Protein AF-A0A7R9ZFN7-F1 (afdb_monomer_lite)

Radius of gyration: 22.35 Å; chains: 1; bounding box: 78×27×42 Å

Secondary structure (DSSP, 8-state):
-----------------------TT------TT---------SSS-----------TT----SSSPPEE---SS---SSSSEEPPPP-SSS---HHHHHHHHHHHHHT-

Structure (mmCIF, N/CA/C/O backbone):
data_AF-A0A7R9ZFN7-F1
#
_entry.id   AF-A0A7R9ZFN7-F1
#
loop_
_atom_site.group_PDB
_atom_site.id
_atom_site.type_symbol
_atom_site.label_atom_id
_atom_site.label_alt_id
_atom_site.label_comp_id
_atom_site.label_asym_id
_atom_site.label_entity_id
_atom_site.label_seq_id
_atom_site.pdbx_PDB_ins_code
_atom_site.Cartn_x
_atom_site.Cartn_y
_atom_site.Cartn_z
_atom_site.occupancy
_atom_site.B_iso_or_e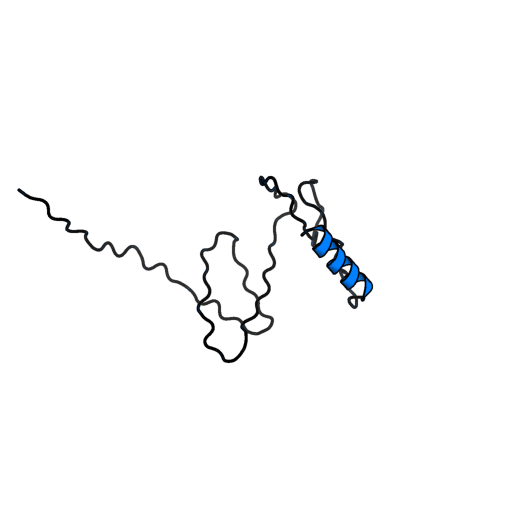quiv
_atom_site.auth_seq_id
_atom_site.auth_comp_id
_atom_site.auth_asym_id
_atom_site.auth_atom_id
_atom_site.pdbx_PDB_model_num
ATOM 1 N N . ASP A 1 1 ? -58.177 12.372 -12.118 1.00 38.00 1 ASP A N 1
ATOM 2 C CA . ASP A 1 1 ? -56.880 12.547 -12.781 1.00 38.00 1 ASP A CA 1
ATOM 3 C C . ASP A 1 1 ? -55.832 12.673 -11.681 1.00 38.00 1 ASP A C 1
ATOM 5 O O . ASP A 1 1 ? -55.615 13.754 -11.157 1.00 38.00 1 ASP A O 1
ATOM 9 N N . GLU A 1 2 ? -55.592 11.587 -10.944 1.00 44.47 2 GLU A N 1
ATOM 10 C CA . GLU A 1 2 ? -54.678 10.474 -11.278 1.00 44.47 2 GLU A CA 1
ATOM 11 C C . GLU A 1 2 ? -53.219 10.940 -11.314 1.00 44.47 2 GLU A C 1
ATOM 13 O O . GLU A 1 2 ? -52.790 11.646 -12.219 1.00 44.47 2 GLU A O 1
ATOM 18 N N . GLY A 1 3 ? -52.458 10.536 -10.296 1.00 35.16 3 GLY A N 1
ATOM 19 C CA . GLY A 1 3 ? -51.027 10.814 -10.218 1.00 35.16 3 GLY A CA 1
ATOM 20 C C . GLY A 1 3 ? -50.418 10.497 -8.858 1.00 35.16 3 GLY A C 1
ATOM 21 O O . GLY A 1 3 ? -49.688 11.313 -8.304 1.00 35.16 3 GLY A O 1
ATOM 22 N N . GLY A 1 4 ? -50.747 9.336 -8.287 1.00 36.03 4 GLY A N 1
ATOM 23 C CA . GLY A 1 4 ? -50.092 8.840 -7.082 1.00 36.03 4 GLY A CA 1
ATOM 24 C C . GLY A 1 4 ? -48.624 8.512 -7.355 1.00 36.03 4 GLY A C 1
ATOM 25 O O . GLY A 1 4 ? -48.315 7.708 -8.228 1.00 36.03 4 GLY A O 1
ATOM 26 N N . PHE A 1 5 ? -47.716 9.083 -6.565 1.00 38.34 5 PHE A N 1
ATOM 27 C CA . PHE A 1 5 ? -46.373 8.534 -6.409 1.00 38.34 5 PHE A CA 1
ATOM 28 C C . PHE A 1 5 ? -46.372 7.621 -5.182 1.00 38.34 5 PHE A C 1
ATOM 30 O O . PHE A 1 5 ? -45.908 7.982 -4.102 1.00 38.34 5 PHE A O 1
ATOM 37 N N . SER A 1 6 ? -46.931 6.419 -5.339 1.00 46.22 6 SER A N 1
ATOM 38 C CA . SER A 1 6 ? -46.639 5.310 -4.434 1.00 46.22 6 SER A CA 1
ATOM 39 C C . SER A 1 6 ? -45.256 4.769 -4.794 1.00 46.22 6 SER A C 1
ATOM 41 O O . SER A 1 6 ? -45.119 3.762 -5.489 1.00 46.22 6 SER A O 1
ATOM 43 N N . GLY A 1 7 ? -44.213 5.465 -4.348 1.00 39.53 7 GLY A N 1
ATOM 44 C CA . GLY A 1 7 ? -42.878 4.891 -4.290 1.00 39.53 7 GLY A CA 1
ATOM 45 C C . GLY A 1 7 ? -42.889 3.785 -3.244 1.00 39.53 7 GLY A C 1
ATOM 46 O O . GLY A 1 7 ? -42.639 4.039 -2.069 1.00 39.53 7 GLY A O 1
ATOM 47 N N . SER A 1 8 ? -43.247 2.568 -3.659 1.00 45.00 8 SER A N 1
ATOM 48 C CA . SER A 1 8 ? -43.111 1.375 -2.837 1.00 45.00 8 SER A CA 1
ATOM 49 C C . SER A 1 8 ? -41.676 1.305 -2.334 1.00 45.00 8 SER A C 1
ATOM 51 O O . SER A 1 8 ? -40.734 1.335 -3.131 1.00 45.00 8 SER A O 1
ATOM 53 N N . SER A 1 9 ? -41.519 1.200 -1.021 1.00 52.47 9 SER A N 1
ATOM 54 C CA . SER A 1 9 ? -40.273 0.844 -0.366 1.00 52.47 9 SER A CA 1
ATOM 55 C C . SER A 1 9 ? -39.840 -0.545 -0.837 1.00 52.47 9 SER A C 1
ATOM 57 O O . SER A 1 9 ? -40.111 -1.553 -0.185 1.00 52.47 9 SER A O 1
ATOM 59 N N . ALA A 1 10 ? -39.148 -0.619 -1.967 1.00 46.44 10 ALA A N 1
ATOM 60 C CA . ALA A 1 10 ? -38.228 -1.712 -2.189 1.00 46.44 10 ALA A CA 1
ATOM 61 C C . ALA A 1 10 ? -37.018 -1.402 -1.307 1.00 46.44 10 ALA A C 1
ATOM 63 O O . ALA A 1 10 ? -36.092 -0.703 -1.717 1.00 46.44 10 ALA A O 1
ATOM 64 N N . ALA A 1 11 ? -37.075 -1.857 -0.054 1.00 53.12 11 ALA A N 1
ATOM 65 C CA . ALA A 1 11 ? -35.891 -2.026 0.770 1.00 53.12 11 ALA A CA 1
ATOM 66 C C . ALA A 1 11 ? -34.998 -3.041 0.044 1.00 53.12 11 ALA A C 1
ATOM 68 O O . ALA A 1 11 ? -35.089 -4.246 0.268 1.00 53.12 11 ALA A O 1
ATOM 69 N N . GLY A 1 12 ? -34.219 -2.547 -0.921 1.00 48.75 12 GLY A N 1
ATOM 70 C CA . GLY A 1 12 ? -33.177 -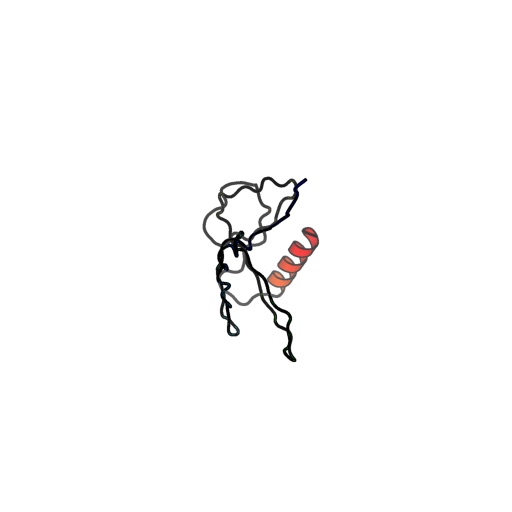3.312 -1.582 1.00 48.75 12 GLY A CA 1
ATOM 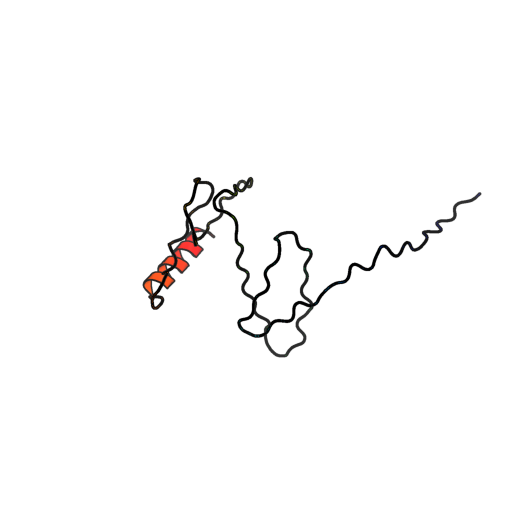71 C C . GLY A 1 12 ? -32.245 -3.839 -0.504 1.00 48.75 12 GLY A C 1
ATOM 72 O O . GLY A 1 12 ? -31.893 -3.091 0.407 1.00 48.75 12 GLY A O 1
ATOM 73 N N . GLU A 1 13 ? -31.949 -5.134 -0.588 1.00 53.72 13 GLU A N 1
ATOM 74 C CA . GLU A 1 13 ? -31.145 -5.924 0.344 1.00 53.72 13 GLU A CA 1
ATOM 75 C C . GLU A 1 13 ? -30.206 -5.068 1.201 1.00 53.72 13 GLU A C 1
ATOM 77 O O . GLU A 1 13 ? -29.314 -4.386 0.687 1.00 53.72 13 GLU A O 1
ATOM 82 N N . CYS A 1 14 ? -30.402 -5.106 2.522 1.00 50.16 14 CYS A N 1
ATOM 83 C CA . CYS A 1 14 ? -29.468 -4.508 3.463 1.00 50.16 14 CYS A CA 1
ATOM 84 C C . CYS A 1 14 ? -28.124 -5.224 3.287 1.00 50.16 14 CYS A C 1
ATOM 86 O O . CYS A 1 14 ? -27.912 -6.307 3.832 1.00 50.16 14 CYS A O 1
ATOM 88 N N . LYS A 1 15 ? -27.239 -4.664 2.452 1.00 64.12 15 LYS A N 1
ATOM 89 C CA . LYS A 1 15 ? -25.882 -5.173 2.259 1.00 64.12 15 LYS A CA 1
ATOM 90 C C . LYS A 1 15 ? -25.218 -5.192 3.625 1.00 64.12 15 LYS A C 1
ATOM 92 O O . LYS A 1 15 ? -24.901 -4.138 4.174 1.00 64.12 15 LYS A O 1
ATOM 97 N N . ALA A 1 16 ? -25.049 -6.394 4.167 1.00 80.31 16 ALA A N 1
ATOM 98 C CA . ALA A 1 16 ? -24.424 -6.599 5.457 1.00 80.31 16 ALA A CA 1
ATOM 99 C C . ALA A 1 16 ? -23.037 -5.950 5.439 1.00 80.31 16 ALA A C 1
ATOM 101 O O . ALA A 1 16 ? -22.172 -6.295 4.633 1.00 80.31 16 ALA A O 1
ATOM 102 N N . THR A 1 17 ? -22.848 -4.964 6.307 1.00 86.81 17 THR A N 1
ATOM 103 C CA . THR A 1 17 ? -21.537 -4.385 6.570 1.00 86.81 17 THR A CA 1
ATOM 104 C C . THR A 1 17 ? -20.880 -5.176 7.684 1.00 86.81 17 THR A C 1
ATOM 106 O O . THR A 1 17 ? -21.516 -5.431 8.705 1.00 86.81 17 THR A O 1
ATOM 109 N N . PHE A 1 18 ? -19.604 -5.503 7.520 1.00 90.12 18 PHE A N 1
ATOM 110 C CA . PHE A 1 18 ? -18.813 -6.173 8.546 1.00 90.12 18 PHE A CA 1
ATOM 111 C C . PHE A 1 18 ? -17.810 -5.192 9.144 1.00 90.12 18 PHE A C 1
ATOM 113 O O . PHE A 1 18 ? -17.217 -4.384 8.425 1.00 90.12 18 PHE A O 1
ATOM 120 N N . VAL A 1 19 ? -17.630 -5.257 10.463 1.00 92.94 19 VAL A N 1
ATOM 121 C CA . VAL A 1 19 ? -16.584 -4.502 11.154 1.00 92.94 19 VAL A CA 1
ATOM 122 C C . VAL A 1 19 ? -15.318 -5.349 11.155 1.00 92.94 19 VAL A C 1
ATOM 124 O O . VAL A 1 19 ? -15.314 -6.465 11.664 1.00 92.94 19 VAL A O 1
ATOM 127 N N . ALA A 1 20 ? -14.249 -4.815 10.570 1.00 93.38 20 ALA A N 1
ATOM 128 C CA . ALA A 1 20 ? -12.921 -5.408 10.641 1.00 93.38 20 ALA A CA 1
ATOM 129 C C . ALA A 1 20 ? -12.183 -4.844 11.865 1.00 93.38 20 ALA A C 1
ATOM 131 O O . ALA A 1 20 ? -11.436 -3.872 11.752 1.00 93.38 20 ALA A O 1
ATOM 132 N N . GLU A 1 21 ? -12.451 -5.404 13.044 1.00 94.19 21 GLU A N 1
ATOM 133 C CA . GLU A 1 21 ? -11.715 -5.057 14.264 1.00 94.19 21 GLU A CA 1
ATOM 134 C C . GLU A 1 21 ? -10.319 -5.681 14.228 1.00 94.19 21 GLU A C 1
ATOM 136 O O . GLU A 1 21 ? -10.175 -6.859 13.912 1.00 94.19 21 GLU A O 1
ATOM 141 N N . LEU A 1 22 ? -9.296 -4.878 14.532 1.00 95.62 22 LEU A N 1
ATOM 142 C CA . LEU A 1 22 ? -7.894 -5.290 14.498 1.00 95.62 22 LEU A CA 1
ATOM 143 C C . LEU A 1 22 ? -7.180 -4.826 15.766 1.00 95.62 22 LEU A C 1
ATOM 145 O O . LEU A 1 22 ? -7.343 -3.686 16.214 1.00 95.62 22 LEU A O 1
ATOM 149 N N . ARG A 1 23 ? -6.350 -5.702 16.324 1.00 95.81 23 ARG A N 1
ATOM 150 C CA . ARG A 1 23 ? -5.378 -5.382 17.374 1.00 95.81 23 ARG A CA 1
ATOM 151 C C . ARG A 1 23 ? -4.140 -4.726 16.756 1.00 95.81 23 ARG A C 1
ATOM 153 O O . ARG A 1 23 ? -3.889 -4.817 15.557 1.00 95.81 23 ARG A O 1
ATOM 160 N N . GLY A 1 24 ? -3.325 -4.082 17.592 1.00 95.00 24 GLY A N 1
ATOM 161 C CA . GLY A 1 24 ? -2.034 -3.548 17.152 1.00 95.00 24 GLY A CA 1
ATOM 162 C C . GLY A 1 24 ? -1.154 -4.649 16.549 1.00 95.00 24 GLY A C 1
ATOM 163 O O . GLY A 1 24 ? -0.908 -5.658 17.205 1.00 95.00 24 GLY A O 1
ATOM 164 N N . GLY A 1 25 ? -0.701 -4.443 15.310 1.00 95.31 25 GLY A N 1
ATOM 165 C CA . GLY A 1 25 ? 0.103 -5.405 14.547 1.00 95.31 25 GLY A CA 1
ATOM 166 C C . GLY A 1 25 ? -0.700 -6.336 13.631 1.00 95.31 25 GLY A C 1
ATOM 167 O O . GLY A 1 25 ? -0.105 -7.000 12.787 1.00 95.31 25 GLY A O 1
ATOM 168 N N . GLU A 1 26 ? -2.029 -6.372 13.745 1.00 97.69 26 GLU A N 1
ATOM 169 C CA . GLU A 1 26 ? -2.875 -7.116 12.810 1.00 97.69 26 GLU A CA 1
ATOM 170 C C . GLU A 1 26 ? -3.140 -6.308 11.535 1.00 97.69 26 GLU A C 1
ATOM 172 O O . GLU A 1 26 ? -3.069 -5.077 11.512 1.00 97.69 26 GLU A O 1
ATOM 177 N N . ALA A 1 27 ? -3.469 -7.018 10.459 1.00 97.12 27 ALA A N 1
ATOM 178 C CA . ALA A 1 27 ? -3.756 -6.425 9.165 1.00 97.12 27 ALA A CA 1
ATOM 179 C C . ALA A 1 27 ? -5.021 -7.029 8.554 1.00 97.12 27 ALA A C 1
ATOM 181 O O . ALA A 1 27 ? -5.378 -8.177 8.812 1.00 97.12 27 ALA A O 1
ATOM 182 N N . SER A 1 28 ? -5.663 -6.252 7.685 1.00 95.50 28 SER A N 1
ATOM 183 C CA . SER A 1 28 ? -6.694 -6.746 6.776 1.00 95.50 28 SER A CA 1
ATOM 184 C C . SER A 1 28 ? -6.189 -6.651 5.340 1.00 95.50 28 SER A C 1
ATOM 186 O O . SER A 1 28 ? -5.500 -5.695 4.981 1.00 95.50 28 SER A O 1
ATOM 188 N N . LEU A 1 29 ? -6.547 -7.631 4.512 1.00 96.25 29 LEU A N 1
ATOM 189 C CA . LEU A 1 29 ? -6.307 -7.602 3.074 1.00 96.25 29 LEU A CA 1
ATOM 190 C C . LEU A 1 29 ? -7.651 -7.497 2.363 1.00 96.25 29 LEU A C 1
ATOM 192 O O . LEU A 1 29 ? -8.554 -8.295 2.608 1.00 96.25 29 LEU A O 1
ATOM 196 N N . HIS A 1 30 ? -7.783 -6.518 1.476 1.00 95.62 30 HIS A N 1
ATOM 197 C CA . HIS A 1 30 ? -8.992 -6.332 0.690 1.00 95.62 30 HIS A CA 1
ATOM 198 C C . HIS A 1 30 ? -8.666 -5.913 -0.740 1.00 95.62 30 HIS A C 1
ATOM 200 O O . HIS A 1 30 ? -7.621 -5.328 -1.022 1.00 95.62 30 HIS A O 1
ATOM 206 N N . HIS A 1 31 ? -9.582 -6.225 -1.655 1.00 95.75 31 HIS A N 1
ATOM 207 C CA . HIS A 1 31 ? -9.480 -5.794 -3.042 1.00 95.75 31 HIS A CA 1
ATOM 208 C C . HIS A 1 31 ? -9.612 -4.266 -3.143 1.00 95.75 31 HIS A C 1
ATOM 210 O O . HIS A 1 31 ? -10.424 -3.676 -2.434 1.00 95.75 31 HIS A O 1
ATOM 216 N N . PHE A 1 32 ? -8.883 -3.635 -4.068 1.00 91.38 32 PHE A N 1
ATOM 217 C CA . PHE A 1 32 ? -8.835 -2.172 -4.227 1.00 91.38 32 PHE A CA 1
ATOM 218 C C . PHE A 1 32 ? -10.225 -1.521 -4.394 1.00 91.38 32 PHE A C 1
ATOM 220 O O . PHE A 1 32 ? -10.466 -0.425 -3.902 1.00 91.38 32 PHE A O 1
ATOM 227 N N . HIS A 1 33 ? -11.163 -2.223 -5.039 1.00 93.00 33 HIS A N 1
ATOM 228 C CA . HIS A 1 33 ? -12.548 -1.766 -5.241 1.00 93.00 33 HIS A CA 1
ATOM 229 C C . HIS A 1 33 ? -13.550 -2.224 -4.168 1.00 93.00 33 HIS A C 1
ATOM 231 O O . HIS A 1 33 ? -14.754 -2.034 -4.346 1.00 93.00 33 HIS A O 1
ATOM 237 N N . LEU A 1 34 ? -13.112 -2.875 -3.084 1.00 94.12 34 LEU A N 1
ATOM 238 C CA . LEU A 1 34 ? -14.032 -3.241 -2.008 1.00 94.12 34 LEU A CA 1
ATOM 239 C C . LEU A 1 34 ? -14.604 -1.959 -1.399 1.00 94.12 34 LEU A C 1
ATOM 241 O O . LEU A 1 34 ? -13.844 -1.100 -0.965 1.00 94.12 34 LEU A O 1
ATOM 245 N N . LEU A 1 35 ? -15.930 -1.834 -1.338 1.00 93.81 35 LEU A N 1
ATOM 246 C CA . LEU A 1 35 ? -16.559 -0.720 -0.634 1.00 93.81 35 LEU A CA 1
ATOM 247 C C . LEU A 1 35 ? -16.198 -0.800 0.851 1.00 93.81 35 LEU A C 1
ATOM 249 O O . LEU A 1 35 ? -16.530 -1.772 1.527 1.00 93.81 35 LEU A O 1
ATOM 253 N N . HIS A 1 36 ? -15.527 0.230 1.350 1.00 94.19 36 HIS A N 1
ATOM 254 C CA . HIS A 1 36 ? -15.093 0.320 2.735 1.00 94.19 36 HIS A CA 1
ATOM 255 C C . HIS A 1 36 ? -15.329 1.730 3.272 1.00 94.19 36 HIS A C 1
ATOM 257 O O . HIS A 1 36 ? -15.344 2.712 2.532 1.00 94.19 36 HIS A O 1
ATOM 263 N N . LYS A 1 37 ? -15.531 1.825 4.585 1.00 93.25 37 LYS A N 1
ATOM 264 C CA . LYS A 1 37 ? -15.619 3.093 5.307 1.00 93.25 37 LYS A CA 1
ATOM 265 C C . LYS A 1 37 ? -15.003 2.930 6.683 1.00 93.25 37 LYS A C 1
ATOM 267 O O . LYS A 1 37 ? -14.990 1.830 7.230 1.00 93.25 37 LYS A O 1
ATOM 272 N N . SER A 1 38 ? -14.568 4.038 7.266 1.00 92.06 38 SER A N 1
ATOM 273 C CA . SER A 1 38 ? -14.216 4.080 8.680 1.00 92.06 38 SER A CA 1
ATOM 274 C C . SER A 1 38 ? -15.204 4.972 9.423 1.00 92.06 38 SER A C 1
ATOM 276 O O . SER A 1 38 ? -15.593 6.021 8.912 1.00 92.06 38 SER A O 1
ATOM 278 N N . GLY A 1 39 ? -15.646 4.528 10.599 1.00 91.19 39 GLY A N 1
ATOM 279 C CA . GLY A 1 39 ? -16.448 5.358 11.494 1.00 91.19 39 GLY A CA 1
ATOM 280 C C . GLY A 1 39 ? -15.596 6.406 12.225 1.00 91.19 39 GLY A C 1
ATOM 281 O O . GLY A 1 39 ? -14.363 6.263 12.259 1.00 91.19 39 GLY A O 1
ATOM 282 N N . PRO A 1 40 ? -16.242 7.427 12.821 1.00 94.44 40 PRO A N 1
ATOM 283 C CA . PRO A 1 40 ? -15.580 8.411 13.677 1.00 94.44 40 PRO A CA 1
ATOM 284 C C . PRO A 1 40 ? -14.812 7.735 14.820 1.00 94.44 40 PRO A C 1
ATOM 286 O O . PRO A 1 40 ? -15.204 6.679 15.317 1.00 94.44 40 PRO A O 1
ATOM 289 N N . ASN A 1 41 ? -13.702 8.348 15.235 1.00 95.38 41 ASN A N 1
ATOM 290 C CA . ASN A 1 41 ? -12.953 7.897 16.402 1.00 95.38 41 ASN A CA 1
ATOM 291 C C . ASN A 1 41 ? -13.534 8.545 17.666 1.00 95.38 41 ASN A C 1
ATOM 293 O O . ASN A 1 41 ? -13.411 9.753 17.840 1.00 95.38 41 ASN A O 1
ATOM 297 N N . HIS A 1 42 ? -14.150 7.741 18.532 1.00 95.69 42 HIS A N 1
ATOM 298 C CA . HIS A 1 42 ? -14.680 8.180 19.828 1.00 95.69 42 HIS A CA 1
ATOM 299 C C . HIS A 1 42 ? -13.734 7.884 21.004 1.00 95.69 42 HIS A C 1
ATOM 301 O O . HIS A 1 42 ? -14.081 8.162 22.148 1.00 95.69 42 HIS A O 1
ATOM 307 N N . GLY A 1 43 ? -12.566 7.287 20.745 1.00 93.19 43 GLY A N 1
ATOM 308 C CA . GLY A 1 43 ? -11.579 6.985 21.777 1.00 93.19 43 GLY A CA 1
ATOM 309 C C . GLY A 1 43 ? -10.718 8.192 22.148 1.00 93.19 43 GLY A C 1
ATOM 310 O O . GLY A 1 43 ? -10.529 9.113 21.359 1.00 93.19 43 GLY A O 1
ATOM 311 N N . GLU A 1 44 ? -10.116 8.140 23.335 1.00 97.06 44 GLU A N 1
ATOM 312 C CA . GLU A 1 44 ? -9.205 9.180 23.845 1.00 97.06 44 GLU A CA 1
ATOM 313 C C . GLU A 1 44 ? -7.847 9.219 23.119 1.00 97.06 44 GLU A C 1
ATOM 315 O O . GLU A 1 44 ? -7.056 10.140 23.314 1.00 97.06 44 GLU A O 1
ATOM 320 N N . LYS A 1 45 ? -7.548 8.209 22.290 1.00 96.38 45 LYS A N 1
ATOM 321 C CA . LYS A 1 45 ? -6.271 8.056 21.581 1.00 96.38 45 LYS A CA 1
ATOM 322 C C . LYS A 1 45 ? -6.473 8.015 20.061 1.00 96.38 45 LYS A C 1
ATOM 324 O O . LYS A 1 45 ? -7.509 7.528 19.599 1.00 96.38 45 LYS A O 1
ATOM 329 N N . PRO A 1 46 ? -5.488 8.464 19.258 1.00 94.88 46 PRO A N 1
ATOM 330 C CA . PRO A 1 46 ? -5.544 8.341 17.804 1.00 94.88 46 PRO A CA 1
ATOM 331 C C . PRO A 1 46 ? -5.632 6.882 17.337 1.00 94.88 46 PRO A C 1
ATOM 333 O O . PRO A 1 46 ? -4.908 6.018 17.831 1.00 94.88 46 PRO A O 1
ATOM 336 N N . ARG A 1 47 ? -6.471 6.622 16.327 1.00 94.88 47 ARG A N 1
ATOM 337 C CA . ARG A 1 47 ? -6.479 5.362 15.571 1.00 94.88 47 ARG A CA 1
ATOM 338 C C . ARG A 1 47 ? -5.600 5.523 14.330 1.00 94.88 47 ARG A C 1
ATOM 340 O O . ARG A 1 47 ? -6.025 6.155 13.365 1.00 94.88 47 ARG A O 1
ATOM 347 N N . VAL A 1 48 ? -4.395 4.958 14.361 1.00 94.94 48 VAL A N 1
ATOM 348 C CA . VAL A 1 48 ? -3.417 5.027 13.261 1.00 94.94 48 VAL A CA 1
ATOM 349 C C . VAL A 1 48 ? -3.427 3.716 12.478 1.00 94.94 48 VAL A C 1
ATOM 351 O O . VAL A 1 48 ? -3.383 2.644 13.074 1.00 94.94 48 VAL A O 1
ATOM 354 N N . GLY A 1 49 ? -3.486 3.800 11.148 1.00 93.56 49 GLY A N 1
ATOM 355 C CA . GLY A 1 49 ? -3.392 2.650 10.251 1.00 93.56 49 GLY A CA 1
ATOM 356 C C . GLY A 1 49 ? -2.394 2.911 9.126 1.00 93.56 49 GLY A C 1
ATOM 357 O O . GLY A 1 49 ? -2.287 4.040 8.652 1.00 93.56 49 GLY A O 1
ATOM 358 N N . LEU A 1 50 ? -1.687 1.863 8.702 1.00 94.69 50 LEU A N 1
ATOM 359 C CA . LEU A 1 50 ? -0.796 1.874 7.542 1.00 94.69 50 LEU A CA 1
ATOM 360 C C . LEU A 1 50 ? -1.445 1.074 6.410 1.00 94.69 50 LEU A C 1
ATOM 362 O O . LEU A 1 50 ? -1.774 -0.097 6.588 1.00 94.69 50 LEU A O 1
ATOM 366 N N . ALA A 1 51 ? -1.618 1.702 5.248 1.00 94.31 51 ALA A N 1
ATOM 367 C CA . ALA A 1 51 ? -2.128 1.040 4.054 1.00 94.31 51 ALA A CA 1
ATOM 368 C C . ALA A 1 51 ? -0.985 0.790 3.064 1.00 94.31 51 ALA A C 1
ATOM 370 O O . ALA A 1 51 ? -0.392 1.736 2.554 1.00 94.31 51 ALA A O 1
ATOM 371 N N . MET A 1 52 ? -0.720 -0.482 2.763 1.00 93.38 52 MET A N 1
ATOM 372 C CA . MET A 1 52 ? 0.171 -0.902 1.678 1.00 93.38 52 MET A CA 1
ATOM 373 C C . MET A 1 52 ? -0.673 -1.437 0.522 1.00 93.38 52 MET A C 1
ATOM 375 O O . MET A 1 52 ? -1.579 -2.246 0.734 1.00 93.38 52 MET A O 1
ATOM 379 N N . ARG A 1 53 ? -0.396 -0.979 -0.701 1.00 94.25 53 ARG A N 1
ATOM 380 C CA . ARG A 1 53 ? -1.087 -1.439 -1.912 1.00 94.25 53 ARG A CA 1
ATOM 381 C C . ARG A 1 53 ? -0.147 -2.315 -2.723 1.00 94.25 53 ARG A C 1
ATOM 383 O O . ARG A 1 53 ? 0.973 -1.914 -3.010 1.00 94.25 53 ARG A O 1
ATOM 390 N N . TYR A 1 54 ? -0.627 -3.494 -3.103 1.00 94.06 54 TYR A N 1
ATOM 391 C CA . TYR A 1 54 ? 0.127 -4.448 -3.908 1.00 94.06 54 TYR A CA 1
ATOM 392 C C . TYR A 1 54 ? -0.497 -4.562 -5.292 1.00 94.06 54 TYR A C 1
ATOM 394 O O . TYR A 1 54 ? -1.706 -4.755 -5.425 1.00 94.06 54 TYR A O 1
ATOM 402 N N . VAL A 1 55 ? 0.343 -4.492 -6.318 1.00 93.56 55 VAL A N 1
ATOM 403 C CA . VAL A 1 55 ? -0.022 -4.774 -7.706 1.00 93.56 55 VAL A CA 1
ATOM 404 C C . VAL A 1 55 ? 0.967 -5.779 -8.280 1.00 93.56 55 VAL A C 1
ATOM 406 O O . VAL A 1 55 ? 2.116 -5.858 -7.845 1.00 93.56 55 VAL A O 1
ATOM 409 N N . ALA A 1 56 ? 0.526 -6.587 -9.242 1.00 94.56 56 ALA A N 1
ATOM 410 C CA . ALA A 1 56 ? 1.454 -7.449 -9.960 1.00 94.56 56 ALA A CA 1
ATOM 411 C C . ALA A 1 56 ? 2.395 -6.591 -10.819 1.00 94.56 56 ALA A C 1
ATOM 413 O O . ALA A 1 56 ? 1.958 -5.602 -11.402 1.00 94.56 56 ALA A O 1
ATOM 414 N N . ALA A 1 57 ? 3.650 -7.019 -10.976 1.00 93.94 57 ALA A N 1
ATOM 415 C CA . ALA A 1 57 ? 4.646 -6.329 -11.805 1.00 93.94 57 ALA A CA 1
ATOM 416 C C . ALA A 1 57 ? 4.264 -6.221 -13.298 1.00 93.94 57 ALA A C 1
ATOM 418 O O . ALA A 1 57 ? 4.954 -5.561 -14.062 1.00 93.94 57 ALA A O 1
ATOM 419 N N . SER A 1 58 ? 3.194 -6.898 -13.727 1.00 94.62 58 SER A N 1
ATOM 420 C CA . SER A 1 58 ? 2.622 -6.818 -15.073 1.00 94.62 58 SER A CA 1
ATOM 421 C C . SER A 1 58 ? 1.517 -5.762 -15.222 1.00 94.62 58 SER A C 1
ATOM 423 O O . SER A 1 58 ? 1.041 -5.537 -16.338 1.00 94.62 58 SER A O 1
ATOM 425 N N . VAL A 1 59 ? 1.060 -5.146 -14.126 1.00 93.00 59 VAL A N 1
ATOM 426 C CA . VAL A 1 59 ? 0.011 -4.119 -14.150 1.00 93.00 59 VAL A CA 1
ATOM 427 C C . VAL A 1 59 ? 0.570 -2.834 -14.744 1.00 93.00 59 VAL A C 1
ATOM 429 O O . VAL A 1 59 ? 1.534 -2.284 -14.237 1.00 93.00 59 VAL A O 1
ATOM 432 N N . ARG A 1 60 ? -0.093 -2.296 -15.772 1.00 90.50 60 ARG A N 1
ATOM 433 C CA . ARG A 1 60 ? 0.228 -0.978 -16.333 1.00 90.50 60 ARG A CA 1
ATOM 434 C C . ARG A 1 60 ? -0.834 0.042 -15.950 1.00 90.50 60 ARG A C 1
ATOM 436 O O . ARG A 1 60 ? -2.015 -0.143 -16.253 1.00 90.50 60 ARG A O 1
ATOM 443 N N . GLN A 1 61 ? -0.406 1.138 -15.336 1.00 85.38 61 GLN A N 1
ATOM 444 C CA . GLN A 1 61 ? -1.259 2.295 -15.101 1.00 85.38 61 GLN A CA 1
ATOM 445 C C . GLN A 1 61 ? -1.520 3.035 -16.422 1.00 85.38 61 GLN A C 1
ATOM 447 O O . GLN A 1 61 ? -0.627 3.197 -17.247 1.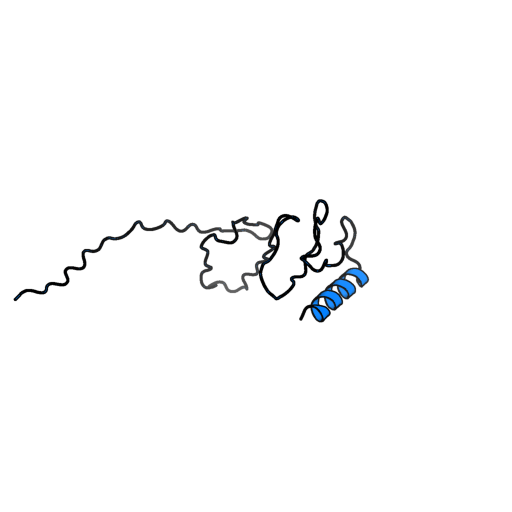00 85.38 61 GLN A O 1
ATOM 452 N N . LYS A 1 62 ? -2.772 3.459 -16.638 1.00 85.62 62 LYS A N 1
ATOM 453 C CA . LYS A 1 62 ? -3.194 4.233 -17.827 1.00 85.62 62 LYS A CA 1
ATOM 454 C C . LYS A 1 62 ? -3.229 5.748 -17.587 1.00 85.62 62 LYS A C 1
ATOM 456 O O . LYS A 1 62 ? -3.597 6.505 -18.482 1.00 85.62 62 LYS A O 1
ATOM 461 N N . GLY A 1 63 ? -2.935 6.172 -16.360 1.00 82.69 63 GLY A N 1
ATOM 462 C CA . GLY A 1 63 ? -2.855 7.578 -15.986 1.00 82.69 63 GLY A CA 1
ATOM 463 C C . GLY A 1 63 ? -1.676 8.273 -16.664 1.00 82.69 63 GLY A C 1
ATOM 464 O O . GLY A 1 63 ? -0.742 7.626 -17.122 1.00 82.69 63 GLY A O 1
ATOM 465 N N . GLN A 1 64 ? -1.740 9.602 -16.732 1.00 81.75 64 GLN A N 1
ATOM 466 C CA . GLN A 1 64 ? -0.638 10.424 -17.247 1.00 81.75 64 GLN A CA 1
ATOM 467 C C . GLN A 1 64 ? 0.490 10.597 -16.219 1.00 81.75 64 GLN A C 1
ATOM 469 O O . GLN A 1 64 ? 1.617 10.905 -16.589 1.00 81.75 64 GLN A O 1
ATOM 474 N N . ILE A 1 65 ? 0.179 10.406 -14.935 1.00 83.94 65 ILE A N 1
ATOM 475 C CA . ILE A 1 65 ? 1.134 10.511 -13.834 1.00 83.94 65 ILE A CA 1
ATOM 476 C C . ILE A 1 65 ? 1.793 9.146 -13.647 1.00 83.94 65 ILE A C 1
ATOM 478 O O . ILE A 1 65 ? 1.095 8.132 -13.570 1.00 83.94 65 ILE A O 1
ATOM 482 N N . ARG A 1 66 ? 3.126 9.138 -13.596 1.00 83.81 66 ARG A N 1
ATOM 483 C CA . ARG A 1 66 ? 3.912 7.957 -13.239 1.00 83.81 66 ARG A CA 1
ATOM 484 C C . ARG A 1 66 ? 3.937 7.816 -11.723 1.00 83.81 66 ARG A C 1
ATOM 486 O O . ARG A 1 66 ? 4.132 8.800 -11.018 1.00 83.81 66 ARG A O 1
ATOM 493 N N . GLU A 1 67 ? 3.713 6.601 -11.241 1.00 88.44 67 GLU A N 1
ATOM 494 C CA . GLU A 1 67 ? 3.783 6.277 -9.818 1.00 88.44 67 GLU A CA 1
ATOM 495 C C . GLU A 1 67 ? 5.125 5.624 -9.481 1.00 88.44 67 GLU A C 1
ATOM 497 O O . GLU A 1 67 ? 5.646 4.811 -10.255 1.00 88.44 67 GLU A O 1
ATOM 502 N N . SER A 1 68 ? 5.650 5.961 -8.302 1.00 88.88 68 SER A N 1
ATOM 503 C CA . SER A 1 68 ? 6.799 5.284 -7.709 1.00 88.88 68 SER A CA 1
ATOM 504 C C . SER A 1 68 ? 6.359 4.002 -6.998 1.00 88.88 68 SER A C 1
ATOM 506 O O . SER A 1 68 ? 5.337 3.991 -6.308 1.00 88.88 68 SER A O 1
ATOM 508 N N . VAL A 1 69 ? 7.107 2.909 -7.169 1.00 90.94 69 VAL A N 1
ATOM 509 C CA . VAL A 1 69 ? 6.813 1.609 -6.547 1.00 90.94 69 VAL A CA 1
ATOM 510 C C . VAL A 1 69 ? 8.072 0.926 -6.024 1.00 90.94 69 VAL A C 1
ATOM 512 O O . VAL A 1 69 ? 9.112 0.895 -6.681 1.00 90.94 69 VAL A O 1
ATOM 515 N N . THR A 1 70 ? 7.951 0.261 -4.879 1.00 90.75 70 THR A N 1
ATOM 516 C CA . THR A 1 70 ? 8.965 -0.679 -4.397 1.00 90.75 70 THR A CA 1
ATOM 517 C C . THR A 1 70 ? 8.748 -2.069 -5.015 1.00 90.75 70 THR A C 1
ATOM 519 O O . THR A 1 70 ? 7.705 -2.702 -4.815 1.00 90.75 70 THR A O 1
ATOM 522 N N . LEU A 1 71 ? 9.759 -2.615 -5.703 1.00 90.50 71 LEU A N 1
ATOM 523 C CA . LEU A 1 71 ? 9.759 -4.020 -6.133 1.00 90.50 71 LEU A CA 1
ATOM 524 C C . LEU A 1 71 ? 10.088 -4.943 -4.951 1.00 90.50 71 LEU A C 1
ATOM 526 O O . LEU A 1 71 ? 11.247 -5.158 -4.614 1.00 90.50 71 LEU A O 1
ATOM 530 N N . ILE A 1 72 ? 9.060 -5.536 -4.347 1.00 89.69 72 ILE A N 1
ATOM 531 C CA . ILE A 1 72 ? 9.226 -6.417 -3.176 1.00 89.69 72 ILE A CA 1
ATOM 532 C C . ILE A 1 72 ? 9.412 -7.903 -3.521 1.00 89.69 72 ILE A C 1
ATOM 534 O O . ILE A 1 72 ? 9.810 -8.689 -2.664 1.00 89.69 72 ILE A O 1
ATOM 538 N N . ARG A 1 73 ? 9.053 -8.332 -4.743 1.00 89.56 73 ARG A N 1
ATOM 539 C CA . ARG A 1 73 ? 9.086 -9.748 -5.151 1.00 89.56 73 ARG A CA 1
ATOM 540 C C . ARG A 1 73 ? 9.048 -9.915 -6.668 1.00 89.56 73 ARG A C 1
ATOM 542 O O . ARG A 1 73 ? 8.187 -9.345 -7.332 1.00 89.56 73 ARG A O 1
ATOM 549 N N . GLY A 1 74 ? 9.889 -10.806 -7.195 1.00 91.31 74 GLY A N 1
ATOM 550 C CA . GLY A 1 74 ? 9.936 -11.131 -8.624 1.00 91.31 74 GLY A CA 1
ATOM 551 C C . GLY A 1 74 ? 10.789 -10.149 -9.429 1.00 91.31 74 GLY A C 1
ATOM 552 O O . GLY A 1 74 ? 11.777 -9.634 -8.920 1.00 91.31 74 GLY A O 1
ATOM 553 N N . VAL A 1 75 ? 10.417 -9.923 -10.692 1.00 92.00 75 VAL A N 1
ATOM 554 C CA . VAL A 1 75 ? 11.143 -9.060 -11.638 1.00 92.00 75 VAL A CA 1
ATOM 555 C C . VAL A 1 75 ? 10.161 -8.086 -12.286 1.00 92.00 75 VAL A C 1
ATOM 557 O O . VAL A 1 75 ? 9.043 -8.475 -12.629 1.00 92.00 75 VAL A O 1
ATOM 560 N N . MET A 1 76 ? 10.576 -6.829 -12.453 1.00 92.38 76 MET A N 1
ATOM 561 C CA . MET A 1 76 ? 9.799 -5.825 -13.177 1.00 92.38 76 MET A CA 1
ATOM 562 C C . MET A 1 76 ? 9.851 -6.100 -14.685 1.00 92.38 76 MET A C 1
ATOM 564 O O . MET A 1 76 ? 10.933 -6.250 -15.246 1.00 92.38 76 MET A O 1
ATOM 568 N N . VAL A 1 77 ? 8.689 -6.187 -15.342 1.00 94.12 77 VAL A N 1
ATOM 569 C CA . VAL A 1 77 ? 8.595 -6.592 -16.764 1.00 94.12 77 VAL A CA 1
ATOM 570 C C . VAL A 1 77 ? 8.320 -5.425 -17.717 1.00 94.12 77 VAL A C 1
ATOM 572 O O . VAL A 1 77 ? 8.163 -5.632 -18.920 1.00 94.12 77 VAL A O 1
ATOM 575 N N . HIS A 1 78 ? 8.231 -4.202 -17.193 1.00 92.50 78 HIS A N 1
ATOM 576 C CA . HIS A 1 78 ? 8.071 -2.980 -17.974 1.00 92.50 78 HIS A CA 1
ATOM 577 C C . HIS A 1 78 ? 8.536 -1.733 -17.212 1.00 92.50 78 HIS A C 1
ATOM 579 O O . HIS A 1 78 ? 8.708 -1.748 -16.003 1.00 92.50 78 HIS A O 1
ATOM 585 N N . ASP A 1 79 ? 8.666 -0.622 -17.922 1.00 90.75 79 ASP A N 1
ATOM 586 C CA . ASP A 1 79 ? 9.125 0.692 -17.455 1.00 90.75 79 ASP A CA 1
ATOM 587 C C . ASP A 1 79 ? 7.976 1.623 -17.025 1.00 90.75 79 ASP A C 1
ATOM 589 O O . ASP A 1 79 ? 8.079 2.844 -17.088 1.00 90.75 79 ASP A O 1
ATOM 593 N N . GLY A 1 80 ? 6.837 1.055 -16.630 1.00 89.75 80 GLY A N 1
ATOM 594 C CA . GLY A 1 80 ? 5.593 1.813 -16.403 1.00 89.75 80 GLY A CA 1
ATOM 595 C C . GLY A 1 80 ? 5.498 2.481 -15.033 1.00 89.75 80 GLY A C 1
ATOM 596 O O . GLY A 1 80 ? 4.566 3.244 -14.812 1.00 89.75 80 GLY A O 1
ATOM 597 N N . PHE A 1 81 ? 6.447 2.185 -14.150 1.00 91.06 81 PHE A N 1
ATOM 598 C CA . PHE A 1 81 ? 6.578 2.759 -12.818 1.00 91.06 81 PHE A CA 1
ATOM 599 C C . PHE A 1 81 ? 8.002 3.256 -12.622 1.00 91.06 81 PHE A C 1
ATOM 601 O O . PHE A 1 81 ? 8.933 2.731 -13.245 1.00 91.06 81 PHE A O 1
ATOM 608 N N . ASP A 1 82 ? 8.162 4.224 -11.732 1.00 89.75 82 ASP A N 1
ATOM 609 C CA . ASP A 1 82 ? 9.471 4.627 -11.237 1.00 89.75 82 ASP A CA 1
ATOM 610 C C . ASP A 1 82 ? 9.823 3.730 -10.047 1.00 89.75 82 ASP A C 1
ATOM 612 O O . ASP A 1 82 ? 9.018 3.526 -9.143 1.00 89.75 82 ASP A O 1
ATOM 616 N N . LEU A 1 83 ? 10.988 3.084 -10.077 1.00 88.75 83 LEU A N 1
ATOM 617 C CA . LEU A 1 83 ? 11.351 2.158 -9.006 1.00 88.75 83 LEU A CA 1
ATOM 618 C C . LEU A 1 83 ? 11.956 2.926 -7.836 1.00 88.75 83 LEU A C 1
ATOM 620 O O . LEU A 1 83 ? 12.958 3.623 -7.989 1.00 88.75 83 LEU A O 1
ATOM 624 N N . GLU A 1 84 ? 11.351 2.753 -6.666 1.00 86.50 84 GLU A N 1
ATOM 625 C CA . GLU A 1 84 ? 11.915 3.201 -5.398 1.00 86.50 84 GLU A CA 1
ATOM 626 C C . GLU A 1 84 ? 13.164 2.371 -5.047 1.00 86.50 84 GLU A C 1
ATOM 628 O O . GLU A 1 84 ? 13.329 1.249 -5.549 1.00 86.50 84 GLU A O 1
ATOM 633 N N . PRO A 1 85 ? 14.046 2.887 -4.171 1.00 77.25 85 PRO A N 1
ATOM 634 C CA . PRO A 1 85 ? 15.173 2.121 -3.658 1.00 77.25 85 PRO A CA 1
ATOM 635 C C . PRO A 1 85 ? 14.742 0.760 -3.098 1.00 77.25 85 PRO A C 1
ATOM 637 O O . PRO A 1 85 ? 13.682 0.617 -2.485 1.00 77.25 85 PRO A O 1
ATOM 640 N N . ILE A 1 86 ? 15.583 -0.256 -3.302 1.00 74.31 86 ILE A N 1
ATOM 641 C CA . ILE A 1 86 ? 15.325 -1.601 -2.782 1.00 74.31 86 ILE A CA 1
ATOM 642 C C . ILE A 1 86 ? 15.301 -1.531 -1.255 1.00 74.31 86 ILE A C 1
ATOM 644 O O . ILE A 1 86 ? 16.276 -1.113 -0.632 1.00 74.31 86 ILE A O 1
ATOM 648 N N . LEU A 1 87 ? 14.202 -1.988 -0.652 1.00 72.06 87 LEU A N 1
ATOM 649 C CA . LEU A 1 87 ? 14.119 -2.102 0.799 1.00 72.06 87 LEU A CA 1
ATOM 650 C C . LEU A 1 87 ? 15.175 -3.096 1.304 1.00 72.06 87 LEU A C 1
ATOM 652 O O . LEU A 1 87 ? 15.312 -4.177 0.724 1.00 72.06 87 LEU A O 1
ATOM 656 N N . PRO A 1 88 ? 15.896 -2.788 2.394 1.00 70.19 88 PRO A N 1
ATOM 657 C CA . PRO A 1 88 ? 16.847 -3.723 2.976 1.00 70.19 88 PRO A CA 1
ATOM 658 C C . PRO A 1 88 ? 16.113 -5.006 3.400 1.00 70.19 88 PRO A C 1
ATOM 660 O O . PRO A 1 88 ? 15.275 -4.995 4.298 1.00 70.19 88 PRO A O 1
ATOM 663 N N . LEU A 1 89 ? 16.404 -6.122 2.717 1.00 66.25 89 LEU A N 1
ATOM 664 C CA . LEU A 1 89 ? 15.668 -7.389 2.871 1.00 66.25 89 LEU A CA 1
ATOM 665 C C . LEU A 1 89 ? 16.017 -8.151 4.163 1.00 66.25 89 LEU A C 1
ATOM 667 O O . LEU A 1 89 ? 15.305 -9.083 4.529 1.00 66.25 89 LEU A O 1
ATOM 671 N N . ALA A 1 90 ? 17.082 -7.750 4.859 1.00 57.41 90 ALA A N 1
ATOM 672 C CA . ALA A 1 90 ? 17.422 -8.162 6.218 1.00 57.41 90 ALA A CA 1
ATOM 673 C C . ALA A 1 90 ? 18.545 -7.252 6.749 1.00 57.41 90 ALA A C 1
ATOM 675 O O . ALA A 1 90 ? 19.603 -7.167 6.129 1.00 57.41 90 ALA A O 1
ATOM 676 N N . GLY A 1 91 ? 18.326 -6.581 7.882 1.00 62.53 91 GLY A N 1
ATOM 677 C CA . GLY A 1 91 ? 19.322 -5.719 8.528 1.00 62.53 91 GLY A CA 1
ATOM 678 C C . GLY A 1 91 ? 18.682 -4.622 9.374 1.00 62.53 91 GLY A C 1
ATOM 679 O O . GLY A 1 91 ? 17.499 -4.322 9.212 1.00 62.53 91 GLY A O 1
ATOM 680 N N . GLU A 1 92 ? 19.454 -4.039 10.292 1.00 69.38 92 GLU A N 1
ATOM 681 C CA . GLU A 1 92 ? 19.059 -2.780 10.927 1.00 69.38 92 GLU A CA 1
ATOM 682 C C . GLU A 1 92 ? 18.912 -1.708 9.843 1.00 69.38 92 GLU A C 1
ATOM 684 O O . GLU A 1 92 ? 19.767 -1.577 8.967 1.00 69.38 92 GLU A O 1
ATOM 689 N N . VAL A 1 93 ? 17.812 -0.958 9.889 1.00 71.44 93 VAL A N 1
ATOM 690 C CA . VAL A 1 93 ? 17.614 0.197 9.010 1.00 71.44 93 VAL A CA 1
ATOM 691 C C . VAL A 1 93 ? 18.687 1.225 9.359 1.00 71.44 93 VAL A C 1
ATOM 693 O O . VAL A 1 93 ? 18.694 1.746 10.475 1.00 71.44 93 VAL A O 1
ATOM 696 N N . SER A 1 94 ? 19.602 1.505 8.430 1.00 79.56 94 SER A N 1
ATOM 697 C CA . SER A 1 94 ? 20.631 2.521 8.651 1.00 79.56 94 SER A CA 1
ATOM 698 C C . SER A 1 94 ? 20.048 3.928 8.484 1.00 79.56 94 SER A C 1
ATOM 700 O O . SER A 1 94 ? 19.049 4.127 7.788 1.00 79.56 94 SER A O 1
ATOM 702 N N . ASN A 1 95 ? 20.695 4.933 9.084 1.00 85.75 95 ASN A N 1
ATOM 703 C CA . ASN A 1 95 ? 20.334 6.337 8.850 1.00 85.75 95 ASN A CA 1
ATOM 704 C C . ASN A 1 95 ? 20.420 6.703 7.359 1.00 85.75 95 ASN A C 1
ATOM 706 O O . ASN A 1 95 ? 19.583 7.449 6.866 1.00 85.75 95 ASN A O 1
ATOM 710 N N . GLU A 1 96 ? 21.373 6.118 6.628 1.00 84.38 96 GLU A N 1
ATOM 711 C CA . GLU A 1 96 ? 21.514 6.308 5.181 1.00 84.38 96 GLU A CA 1
ATOM 712 C C . GLU A 1 96 ? 20.272 5.807 4.434 1.00 84.38 96 GLU A C 1
ATOM 714 O O . GLU A 1 96 ? 19.739 6.529 3.596 1.00 84.38 96 GLU A O 1
ATOM 719 N N . ASN A 1 97 ? 19.730 4.636 4.796 1.00 80.31 97 ASN A N 1
ATOM 720 C CA . ASN A 1 97 ? 18.482 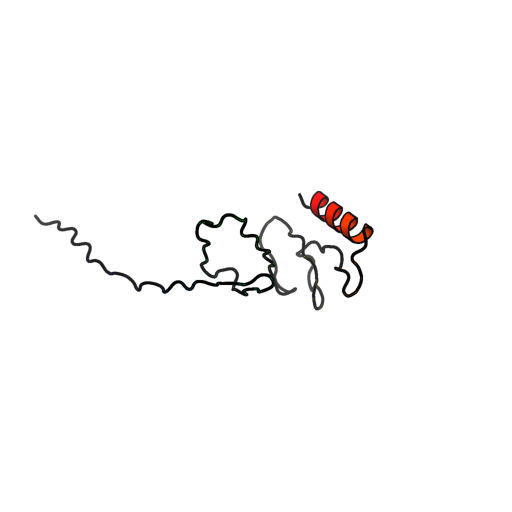4.147 4.201 1.00 80.31 97 ASN A CA 1
ATOM 721 C C . ASN A 1 97 ? 17.297 5.078 4.502 1.00 80.31 97 ASN A C 1
ATOM 723 O O . ASN A 1 97 ? 16.427 5.275 3.652 1.00 80.31 97 ASN A O 1
ATOM 727 N N . MET A 1 98 ? 17.247 5.662 5.705 1.00 81.50 98 MET A N 1
ATOM 728 C CA . MET A 1 98 ? 16.203 6.629 6.061 1.00 81.50 98 MET A CA 1
ATOM 729 C C . MET A 1 98 ? 16.327 7.931 5.260 1.00 81.50 98 MET A C 1
ATOM 731 O O . MET A 1 98 ? 15.310 8.490 4.844 1.00 81.50 98 MET A O 1
ATOM 735 N N . ASP A 1 99 ? 17.548 8.410 5.032 1.00 86.06 99 ASP A N 1
ATOM 736 C CA . ASP A 1 99 ? 17.818 9.623 4.259 1.00 86.06 99 ASP A CA 1
ATOM 737 C C . ASP A 1 99 ? 17.537 9.420 2.766 1.00 86.06 99 ASP A C 1
ATOM 739 O O . ASP A 1 99 ? 16.906 10.278 2.142 1.00 86.06 99 ASP A O 1
ATOM 743 N N . GLU A 1 100 ? 17.904 8.265 2.206 1.00 81.81 100 GLU A N 1
ATOM 744 C CA . GLU A 1 100 ? 17.542 7.866 0.840 1.00 81.81 100 GLU A CA 1
ATOM 745 C C . GLU A 1 100 ? 16.024 7.824 0.653 1.00 81.81 100 GLU A C 1
ATOM 747 O O . GLU A 1 100 ? 15.504 8.415 -0.295 1.00 81.81 100 GLU A O 1
ATOM 752 N N . GLY A 1 101 ? 15.296 7.200 1.586 1.00 79.25 101 GLY A N 1
ATOM 753 C CA . GLY A 1 101 ? 13.833 7.164 1.554 1.00 79.25 101 GLY A CA 1
ATOM 754 C C . GLY A 1 101 ? 13.206 8.558 1.640 1.00 79.25 101 GLY A C 1
ATOM 755 O O . GLY A 1 101 ? 12.261 8.867 0.912 1.00 79.25 101 GLY A O 1
ATOM 756 N N . ARG A 1 102 ? 13.755 9.444 2.483 1.00 82.88 102 ARG A N 1
ATOM 757 C CA . ARG A 1 102 ? 13.284 10.833 2.606 1.00 82.88 102 ARG A CA 1
ATOM 758 C C . ARG A 1 102 ? 13.536 11.637 1.333 1.00 82.88 102 ARG A C 1
ATOM 760 O O . ARG A 1 102 ? 12.669 12.411 0.934 1.00 82.88 102 ARG A O 1
ATOM 767 N N . LYS A 1 103 ? 14.696 11.457 0.699 1.00 83.75 103 LYS A N 1
ATOM 768 C CA . LYS A 1 103 ? 15.030 12.107 -0.571 1.00 83.75 103 LYS A CA 1
ATOM 769 C C . LYS A 1 103 ? 14.115 11.622 -1.694 1.00 83.75 103 LYS A C 1
ATOM 771 O O . LYS A 1 103 ? 13.534 12.452 -2.379 1.00 83.75 103 LYS A O 1
ATOM 776 N N . ALA A 1 104 ? 13.917 10.310 -1.817 1.00 75.25 104 ALA A N 1
ATOM 777 C CA . ALA A 1 104 ? 13.005 9.737 -2.806 1.00 75.25 104 ALA A CA 1
ATOM 778 C C . ALA A 1 104 ? 11.570 10.267 -2.640 1.00 75.25 104 ALA A C 1
ATOM 780 O O . ALA A 1 104 ? 10.912 10.582 -3.626 1.00 75.25 104 ALA A O 1
ATOM 781 N N . HIS A 1 105 ? 11.101 10.430 -1.397 1.00 77.25 105 HIS A N 1
ATOM 782 C CA . HIS A 1 105 ? 9.804 11.051 -1.124 1.00 77.25 105 HIS A CA 1
ATOM 783 C C . HIS A 1 105 ? 9.739 12.518 -1.569 1.00 77.25 105 HIS A C 1
ATOM 785 O O . HIS A 1 105 ? 8.733 12.933 -2.135 1.00 77.25 105 HIS A O 1
ATOM 791 N N . ALA A 1 106 ? 10.791 13.299 -1.308 1.00 79.19 106 ALA A N 1
ATOM 792 C CA . ALA A 1 106 ? 10.854 14.700 -1.712 1.00 79.19 106 ALA A CA 1
ATOM 793 C C . ALA A 1 106 ? 10.908 14.868 -3.238 1.00 79.19 106 ALA A C 1
ATOM 795 O O . ALA A 1 106 ? 10.264 15.768 -3.757 1.00 79.19 106 ALA A O 1
ATOM 796 N N . ASP A 1 107 ? 11.627 13.994 -3.947 1.00 75.44 107 ASP A N 1
ATOM 797 C CA . ASP A 1 107 ? 11.719 14.016 -5.414 1.00 75.44 107 ASP A CA 1
ATOM 798 C C . ASP A 1 107 ? 10.385 13.628 -6.093 1.00 75.44 107 ASP A C 1
ATOM 800 O O . ASP A 1 107 ? 10.155 13.975 -7.251 1.00 75.44 107 ASP A O 1
ATOM 804 N N . ALA A 1 108 ? 9.508 12.906 -5.384 1.00 65.69 108 ALA A N 1
ATOM 805 C CA . ALA A 1 108 ? 8.210 12.442 -5.881 1.00 65.69 108 ALA A CA 1
ATOM 806 C C . ALA A 1 108 ? 7.029 13.399 -5.598 1.00 65.69 108 ALA A C 1
ATOM 808 O O . ALA A 1 108 ? 5.925 13.139 -6.084 1.00 65.69 108 ALA A O 1
ATOM 809 N N . MET A 1 109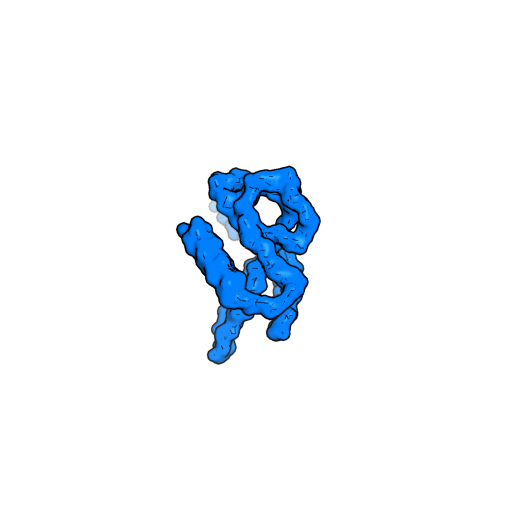 ? 7.234 14.456 -4.802 1.00 68.69 109 MET A N 1
ATOM 810 C CA . MET A 1 109 ? 6.224 15.465 -4.429 1.00 68.69 109 MET A CA 1
ATOM 811 C C . MET A 1 109 ? 6.395 16.759 -5.222 1.00 68.69 109 MET A C 1
ATOM 813 O O . MET A 1 109 ? 5.354 17.315 -5.644 1.00 68.69 109 MET A O 1
#

pLDDT: mean 81.94, std 16.77, range [35.16, 97.69]

Foldseek 3Di:
DDDDPPPDPPVPDPPDDDDPDDDPPDDDDDDPPPDDDDDDDPDPDDDDDDDDDDDPLPDADPDPDAAEDDDPDDDRPDPRHHYQDHDDPDDDCDVVNVVSVVVVVVVRD

Sequence (109 aa):
DEGGFSGSSAAGECKATFVAELRGGEASLHHFHLLHKSGPNHGEKPRVGLAMRYVAASVRQKGQIRESVTLIRGVMVHDGFDLEPILPLAGEVSNENMDEGRKAHADAM

Organism: NCBI:txid2749911